Protein AF-J7RP09-F1 (afdb_monomer_lite)

Secondary structure (DSSP, 8-state):
--HHHHHHHHHHHHHHHHHHHHHHHHHHHHHHHHHHHHHHHHHTSTTS---------------------------------------PPPPHHHHHHHHHH-TTS-HHHHHHHHHHHS-HHHHHHHHHHT-----TT-

pLDDT: mean 73.49, std 18.57, range [38.38, 96.12]

InterPro domains:
  IPR003892 Ubiquitin system component CUE [PF02845] (91-130)
  IPR003892 Ubiquitin system component CUE [PS51140] (90-132)
  IPR003892 Ubiquitin system component CUE [SM00546] (90-131)

Sequence (138 aa):
MDNSTIVLIGILILGYLLTLKQNSKKREEKLKLINRVRNLKAEENEMLATPKTDTKETPQNLNPEGVTDGEEKPDLDEIEDKKPFTKREVTQDMIEVVQTLAPNLDVEQIRASLQKTGSIEKTVTYYLAGEEFPSADE

Radius of gyration: 26.66 Å; chains: 1; bounding box: 52×69×55 Å

Organism: Huiozyma naganishii (strain ATCC MYA-139 / BCRC 22969 / CBS 8797 / KCTC 17520 / NBRC 10181 / NCYC 3082 / Yp74L-3) (NCBI:txid1071383)

Structure (mmCIF, N/CA/C/O backbone):
data_AF-J7RP09-F1
#
_entry.id   AF-J7RP09-F1
#
loop_
_atom_site.group_PDB
_atom_site.id
_atom_site.type_symbol
_atom_site.label_atom_id
_atom_site.label_alt_id
_atom_site.label_comp_id
_atom_site.label_asym_id
_atom_site.label_entity_id
_atom_site.label_seq_id
_atom_site.pdbx_PDB_ins_code
_atom_site.Cartn_x
_atom_site.Cartn_y
_atom_site.Cartn_z
_atom_site.occupancy
_atom_site.B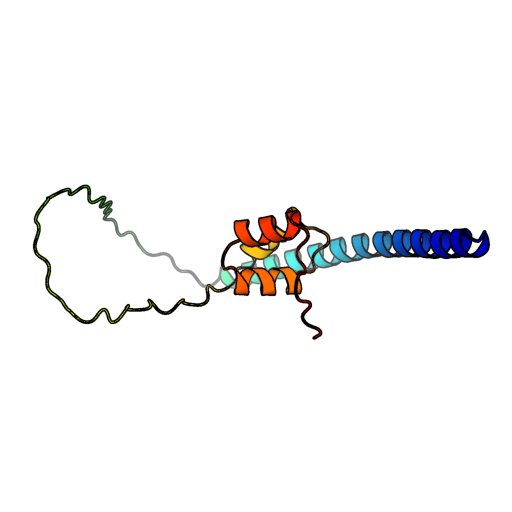_iso_or_equiv
_atom_site.auth_seq_id
_atom_site.auth_comp_id
_atom_site.auth_asym_id
_atom_site.auth_atom_id
_atom_site.pdbx_PDB_model_num
ATOM 1 N N . MET A 1 1 ? 20.972 -15.064 -24.806 1.00 63.59 1 MET A N 1
ATOM 2 C CA . MET A 1 1 ? 20.045 -15.680 -23.834 1.00 63.59 1 MET A CA 1
ATOM 3 C C . MET A 1 1 ? 19.746 -17.077 -24.326 1.00 63.59 1 MET A C 1
ATOM 5 O O . MET A 1 1 ? 19.367 -17.211 -25.483 1.00 63.59 1 MET A O 1
ATOM 9 N N . ASP A 1 2 ? 19.961 -18.084 -23.486 1.00 90.81 2 ASP A N 1
ATOM 10 C CA . ASP A 1 2 ? 19.787 -19.484 -23.873 1.00 90.81 2 ASP A CA 1
ATOM 11 C C . ASP A 1 2 ? 18.308 -19.879 -23.848 1.00 90.81 2 ASP A C 1
ATOM 13 O O . ASP A 1 2 ? 17.539 -19.416 -23.002 1.00 90.81 2 ASP A O 1
ATOM 17 N N . ASN A 1 3 ? 17.899 -20.769 -24.754 1.00 91.00 3 ASN A N 1
ATOM 18 C CA . ASN A 1 3 ? 16.514 -21.249 -24.840 1.00 91.00 3 ASN A CA 1
ATOM 19 C C . ASN A 1 3 ? 16.038 -21.879 -23.518 1.00 91.00 3 ASN A C 1
ATOM 21 O O . ASN A 1 3 ? 14.875 -21.740 -23.145 1.00 91.00 3 ASN A O 1
ATOM 25 N N . SER A 1 4 ? 16.952 -22.503 -22.770 1.00 85.06 4 SER A N 1
ATOM 26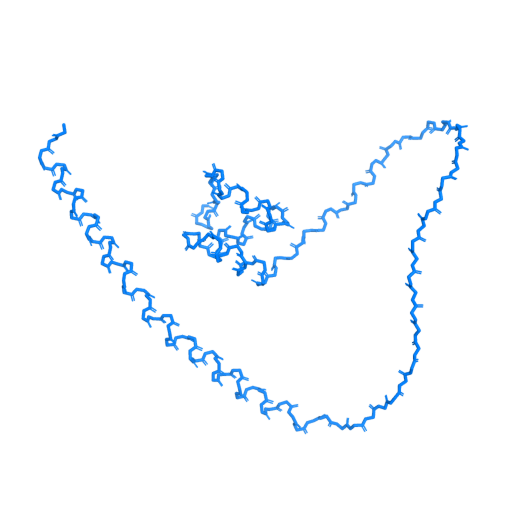 C CA . SER A 1 4 ? 16.682 -23.056 -21.438 1.00 85.06 4 SER A CA 1
ATOM 27 C C . SER A 1 4 ? 16.288 -21.980 -20.424 1.00 85.06 4 SER A C 1
ATOM 29 O O . SER A 1 4 ? 15.392 -22.198 -19.612 1.00 85.06 4 SER A O 1
ATOM 31 N N . THR A 1 5 ? 16.900 -20.797 -20.501 1.00 91.12 5 THR A N 1
ATOM 32 C CA . THR A 1 5 ? 16.597 -19.659 -19.622 1.00 91.12 5 THR A CA 1
ATOM 33 C C . THR A 1 5 ? 15.198 -19.115 -19.900 1.00 91.12 5 THR A C 1
ATOM 35 O O . THR A 1 5 ? 14.457 -18.812 -18.969 1.00 91.12 5 THR A O 1
ATOM 38 N N . ILE A 1 6 ? 14.796 -19.066 -21.172 1.00 89.44 6 ILE A N 1
ATOM 39 C CA . ILE A 1 6 ? 13.456 -18.617 -21.580 1.00 89.44 6 ILE A CA 1
ATOM 40 C C . ILE A 1 6 ? 12.373 -19.574 -21.056 1.00 89.44 6 ILE A C 1
ATOM 42 O O . ILE A 1 6 ? 11.358 -19.123 -20.524 1.00 89.44 6 ILE A O 1
ATOM 46 N N . VAL A 1 7 ? 12.596 -20.891 -21.140 1.00 91.31 7 VAL A N 1
ATOM 47 C CA . VAL A 1 7 ? 11.643 -21.901 -20.640 1.00 91.31 7 VAL A CA 1
ATOM 48 C C . VAL A 1 7 ? 11.501 -21.841 -19.116 1.00 91.31 7 VAL A C 1
ATOM 50 O O . VAL A 1 7 ? 10.384 -21.893 -18.600 1.00 91.31 7 VAL A O 1
ATOM 53 N N . LEU A 1 8 ? 12.609 -21.679 -18.389 1.00 92.25 8 LEU A N 1
ATOM 54 C CA . LEU A 1 8 ? 12.607 -21.611 -16.924 1.00 92.25 8 LEU A CA 1
ATOM 55 C C . LEU A 1 8 ? 11.862 -20.361 -16.423 1.00 92.25 8 LEU A C 1
ATOM 57 O O . LEU A 1 8 ? 11.011 -20.455 -15.537 1.00 92.25 8 LEU A O 1
ATOM 61 N N . ILE A 1 9 ? 12.106 -19.210 -17.058 1.00 91.31 9 ILE A N 1
ATOM 62 C CA . ILE A 1 9 ? 11.391 -17.959 -16.769 1.00 91.31 9 ILE A CA 1
ATOM 63 C C . ILE A 1 9 ? 9.891 -18.112 -17.061 1.00 91.31 9 ILE A C 1
ATOM 65 O O . ILE A 1 9 ? 9.065 -17.691 -16.253 1.00 91.31 9 ILE A O 1
ATOM 69 N N . GLY A 1 10 ? 9.521 -18.773 -18.163 1.00 93.38 10 GLY A N 1
ATOM 70 C CA . GLY A 1 10 ? 8.120 -19.043 -18.496 1.00 93.38 10 GLY A CA 1
ATOM 71 C C . GLY A 1 10 ? 7.391 -19.869 -17.431 1.00 93.38 10 GLY A C 1
ATOM 72 O O . GLY A 1 10 ? 6.270 -19.530 -17.053 1.00 93.38 10 GLY A O 1
ATOM 73 N N . ILE A 1 11 ? 8.035 -20.911 -16.896 1.00 92.94 11 ILE A N 1
ATOM 74 C CA . ILE A 1 11 ? 7.467 -21.759 -15.833 1.00 92.94 11 ILE A CA 1
ATOM 75 C C . ILE A 1 11 ? 7.333 -20.982 -14.518 1.00 92.94 11 ILE A C 1
ATOM 77 O O . ILE A 1 11 ? 6.311 -21.106 -13.843 1.00 92.94 11 ILE A O 1
ATOM 81 N N . LEU A 1 12 ? 8.322 -20.152 -14.172 1.00 93.44 12 LEU A N 1
ATOM 82 C CA . LEU A 1 12 ? 8.272 -19.304 -12.977 1.00 93.44 12 LEU A CA 1
ATOM 83 C C . LEU A 1 12 ? 7.144 -18.274 -13.050 1.00 93.44 12 LEU A C 1
ATOM 85 O O . LEU A 1 12 ? 6.377 -18.146 -12.097 1.00 93.44 12 LEU A O 1
ATOM 89 N N . ILE A 1 13 ? 6.997 -17.586 -14.186 1.00 91.75 13 ILE A N 1
ATOM 90 C CA . ILE A 1 13 ? 5.925 -16.604 -14.396 1.00 91.75 13 ILE A CA 1
ATOM 91 C C . ILE A 1 13 ? 4.558 -17.293 -14.358 1.00 91.75 13 ILE A C 1
ATOM 93 O O . ILE A 1 13 ? 3.639 -16.814 -13.693 1.00 91.75 13 ILE A O 1
ATOM 97 N N . LEU A 1 14 ? 4.418 -18.440 -15.027 1.00 90.19 14 LEU A N 1
ATOM 98 C CA . LEU A 1 14 ? 3.162 -19.184 -15.049 1.00 90.19 14 LEU A CA 1
ATOM 99 C C . LEU A 1 14 ? 2.792 -19.716 -13.657 1.00 90.19 14 LEU A C 1
ATOM 101 O O . LEU A 1 14 ? 1.637 -19.611 -13.243 1.00 90.19 14 LEU A O 1
ATOM 105 N N . GLY A 1 15 ? 3.773 -20.228 -12.911 1.00 88.38 15 GLY A N 1
ATOM 106 C CA . GLY A 1 15 ? 3.601 -20.638 -11.519 1.00 88.38 15 GLY A CA 1
ATOM 107 C C . GLY A 1 15 ? 3.184 -19.468 -10.629 1.00 88.38 15 GLY A C 1
ATOM 108 O O . GLY A 1 15 ? 2.210 -19.577 -9.889 1.00 88.38 15 GLY A O 1
ATOM 109 N N . TYR A 1 16 ? 3.847 -18.320 -10.760 1.00 89.25 16 TYR A N 1
ATOM 110 C CA . TYR A 1 16 ? 3.540 -17.107 -10.002 1.00 89.25 16 TYR A CA 1
ATOM 111 C C . TYR A 1 16 ? 2.109 -16.595 -10.257 1.00 89.25 16 TYR A C 1
ATOM 113 O O . TYR A 1 16 ? 1.378 -16.292 -9.310 1.00 89.25 16 TYR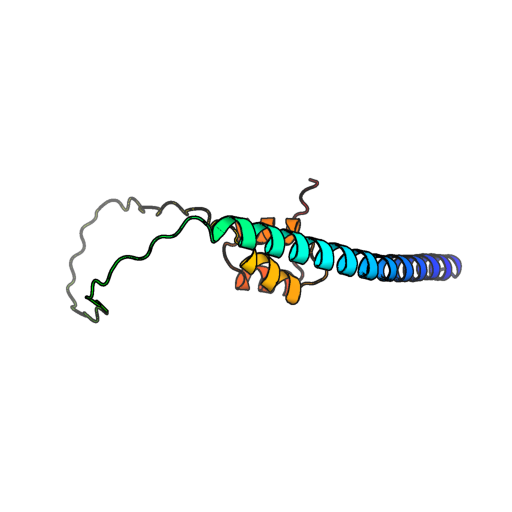 A O 1
ATOM 121 N N . LEU A 1 17 ? 1.656 -16.599 -11.517 1.00 83.75 17 LEU A N 1
ATOM 122 C CA . LEU A 1 17 ? 0.285 -16.222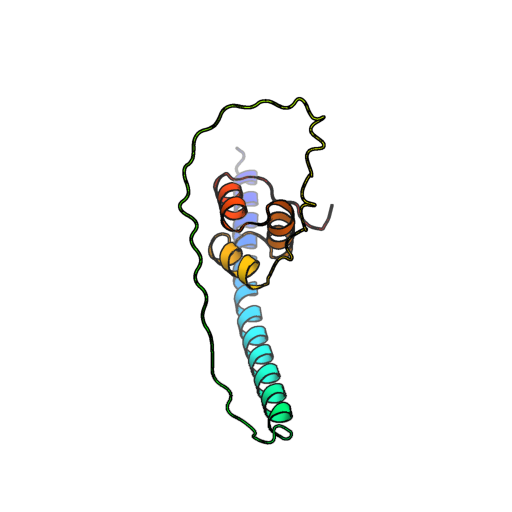 -11.889 1.00 83.75 17 LEU A CA 1
ATOM 123 C C . LEU A 1 17 ? -0.774 -17.168 -11.302 1.00 83.75 17 LEU A C 1
ATOM 125 O O . LEU A 1 17 ? -1.856 -16.724 -10.905 1.00 83.75 17 LEU A O 1
ATOM 129 N N . LEU A 1 18 ? -0.477 -18.466 -11.213 1.00 82.94 18 LEU A N 1
ATOM 130 C CA . LEU A 1 18 ? -1.382 -19.433 -10.589 1.00 82.94 18 LEU A CA 1
ATOM 131 C C . LEU A 1 18 ? -1.475 -19.233 -9.069 1.00 82.94 18 LEU A C 1
ATOM 133 O O . LEU A 1 18 ? -2.574 -19.334 -8.510 1.00 82.94 18 LEU A O 1
ATOM 137 N N . THR A 1 19 ? -0.370 -18.878 -8.411 1.00 75.75 19 THR A N 1
ATOM 138 C CA . THR A 1 19 ? -0.334 -18.587 -6.968 1.00 75.75 19 THR A CA 1
ATOM 139 C C . THR A 1 19 ? -1.124 -17.319 -6.618 1.00 75.75 19 THR A C 1
ATOM 141 O O . THR A 1 19 ? -1.866 -17.307 -5.632 1.00 75.75 19 THR A O 1
ATOM 144 N N . LEU A 1 20 ? -1.070 -16.283 -7.465 1.00 70.19 20 LEU A N 1
ATOM 145 C CA . LEU A 1 20 ? -1.854 -15.048 -7.303 1.00 70.19 20 LEU A CA 1
ATOM 146 C C . LEU A 1 20 ? -3.375 -15.300 -7.316 1.00 70.19 20 LEU A C 1
ATOM 148 O O . LEU A 1 20 ? -4.124 -14.671 -6.565 1.00 70.19 20 LEU A O 1
ATOM 152 N N . LYS A 1 21 ? -3.852 -16.254 -8.127 1.00 65.00 21 LYS A N 1
ATOM 153 C CA . LYS A 1 21 ? -5.290 -16.520 -8.310 1.00 65.00 21 LYS A CA 1
ATOM 154 C C . LYS A 1 21 ? -5.941 -17.267 -7.139 1.00 65.00 21 LYS A C 1
ATOM 156 O O . LYS A 1 21 ? -7.143 -17.118 -6.924 1.00 65.00 21 LYS A O 1
ATOM 161 N N . GLN A 1 22 ? -5.198 -18.075 -6.380 1.00 63.03 22 GLN A N 1
ATOM 162 C CA . GLN A 1 22 ? -5.783 -18.836 -5.264 1.00 63.03 22 GLN A CA 1
ATOM 163 C C . GLN A 1 22 ? -6.063 -17.979 -4.021 1.00 63.03 22 GLN A C 1
ATOM 165 O O . GLN A 1 22 ? -6.961 -18.306 -3.241 1.00 63.03 22 GLN A O 1
ATOM 170 N N . ASN A 1 23 ? -5.341 -16.871 -3.836 1.00 61.41 23 ASN A N 1
ATOM 171 C CA . ASN A 1 23 ? -5.435 -16.072 -2.614 1.00 61.41 23 ASN A CA 1
ATOM 172 C C . ASN A 1 23 ? -6.685 -15.164 -2.558 1.00 61.41 23 ASN A C 1
ATOM 174 O O . ASN A 1 23 ? -7.050 -14.684 -1.487 1.00 61.41 23 ASN A O 1
ATOM 178 N N . SER A 1 24 ? -7.391 -14.956 -3.677 1.00 57.69 24 SER A N 1
ATOM 179 C CA . SER A 1 24 ? -8.609 -14.127 -3.720 1.00 57.69 24 SER A CA 1
ATOM 180 C C . SER A 1 24 ? -9.816 -14.803 -3.059 1.00 57.69 24 SER A C 1
ATOM 182 O O . SER A 1 24 ? -10.542 -14.164 -2.302 1.00 57.69 24 SER A O 1
ATOM 184 N N . LYS A 1 25 ? -9.990 -16.118 -3.245 1.00 56.56 25 LYS A N 1
ATOM 185 C CA . LYS A 1 25 ? -11.146 -16.856 -2.699 1.00 56.56 25 LYS A CA 1
ATOM 186 C C . LYS A 1 25 ? -11.137 -16.950 -1.170 1.00 56.56 25 LYS A C 1
ATOM 188 O O . LYS A 1 25 ? -12.186 -16.851 -0.543 1.00 56.56 25 LYS A O 1
ATOM 193 N N . LYS A 1 26 ? -9.954 -17.069 -0.552 1.00 60.81 26 LYS A N 1
ATOM 194 C CA . LYS A 1 26 ? -9.809 -17.098 0.919 1.00 60.81 26 LYS A CA 1
ATOM 195 C C . LYS A 1 26 ? -10.171 -15.765 1.588 1.00 60.81 26 LYS A C 1
ATOM 197 O O . LYS A 1 26 ? -10.505 -15.757 2.772 1.00 60.81 26 LYS A O 1
ATOM 202 N N . ARG A 1 27 ? -10.111 -14.643 0.857 1.00 63.53 27 ARG A N 1
ATOM 203 C CA . ARG A 1 27 ? -10.444 -13.309 1.386 1.00 63.53 27 ARG A CA 1
ATOM 204 C C . ARG A 1 27 ? -11.955 -13.114 1.544 1.00 63.53 27 ARG A C 1
ATOM 206 O O . ARG A 1 27 ? -12.379 -12.524 2.534 1.00 63.53 27 ARG A O 1
ATOM 213 N N . GLU A 1 28 ? -12.767 -13.677 0.649 1.00 68.19 28 GLU A N 1
ATOM 214 C CA . GLU A 1 28 ? -14.232 -13.532 0.695 1.00 68.19 28 GLU A CA 1
ATOM 215 C C . GLU A 1 28 ? -14.878 -14.253 1.888 1.00 68.19 28 GLU A C 1
ATOM 217 O O . GLU A 1 28 ? -15.796 -13.724 2.518 1.00 68.19 28 GLU A O 1
ATOM 222 N N . GLU A 1 29 ? -14.393 -15.445 2.244 1.00 71.94 29 GLU A N 1
ATOM 223 C CA . GLU A 1 29 ? -14.922 -16.202 3.388 1.00 71.94 29 GLU A CA 1
ATOM 224 C C . GLU A 1 29 ? -14.550 -15.558 4.729 1.00 71.94 29 GLU A C 1
ATOM 226 O O . GLU A 1 29 ? -15.392 -15.462 5.627 1.00 71.94 29 GLU A O 1
ATOM 231 N N . LYS A 1 30 ? -13.320 -15.036 4.847 1.00 69.88 30 LYS A N 1
ATOM 232 C CA . LYS A 1 30 ? -12.883 -14.296 6.040 1.00 69.88 30 LYS A CA 1
ATOM 233 C C . LYS A 1 30 ? -13.702 -13.019 6.253 1.00 69.88 30 LYS A C 1
ATOM 235 O O . LYS A 1 30 ? -14.080 -12.730 7.387 1.00 69.88 30 LYS A O 1
ATOM 240 N N . LEU A 1 31 ? -14.047 -12.299 5.182 1.00 72.19 31 LEU A N 1
ATOM 241 C CA . LEU A 1 31 ? -14.878 -11.089 5.263 1.00 72.19 31 LEU A CA 1
ATOM 242 C C . LEU A 1 31 ? -16.298 -11.382 5.776 1.00 72.19 31 LEU A C 1
ATOM 244 O O . LEU A 1 31 ? -16.830 -10.643 6.607 1.00 72.19 31 LEU A O 1
ATOM 248 N N . LYS A 1 32 ? -16.904 -12.489 5.324 1.00 77.00 32 LYS A N 1
ATOM 249 C CA . LYS A 1 32 ? -18.246 -12.910 5.767 1.00 77.00 32 LYS A CA 1
ATOM 250 C C . LYS A 1 32 ? -18.281 -13.261 7.257 1.00 77.00 32 LYS A C 1
ATOM 252 O O . LYS A 1 32 ? -19.271 -12.970 7.928 1.00 77.00 32 LYS A O 1
ATOM 257 N N . LEU A 1 33 ? -17.206 -13.846 7.786 1.00 75.88 33 LEU A N 1
ATOM 258 C CA . LEU A 1 33 ? -17.107 -14.200 9.202 1.00 75.88 33 LEU A CA 1
ATOM 259 C C . LEU A 1 33 ? -16.992 -12.960 10.103 1.00 75.88 33 LEU A C 1
ATOM 261 O O . LEU A 1 33 ? -17.685 -12.874 11.115 1.00 75.88 33 LEU A O 1
ATOM 265 N N . ILE A 1 34 ? -16.175 -11.979 9.708 1.00 80.38 34 ILE A N 1
ATOM 266 C CA . ILE A 1 34 ? -15.953 -10.742 10.478 1.00 80.38 34 ILE A CA 1
ATOM 267 C C . ILE A 1 34 ? -17.258 -9.950 10.640 1.00 80.38 34 ILE A C 1
ATOM 269 O O . ILE A 1 34 ? -17.584 -9.511 11.743 1.00 80.38 34 ILE A O 1
ATOM 273 N N . ASN A 1 35 ? -18.047 -9.823 9.570 1.00 79.44 35 ASN A N 1
ATOM 274 C CA . ASN A 1 35 ? -19.332 -9.122 9.632 1.00 79.44 35 ASN A CA 1
ATOM 275 C C . ASN A 1 35 ? -20.359 -9.856 10.513 1.00 79.44 35 ASN A C 1
ATOM 277 O O . ASN A 1 35 ? -21.109 -9.209 11.241 1.00 79.44 35 ASN A O 1
ATOM 281 N N . ARG A 1 36 ? -20.359 -11.198 10.519 1.00 76.19 36 ARG A N 1
ATOM 282 C CA . ARG A 1 36 ? -21.229 -11.992 11.404 1.00 76.19 36 ARG A CA 1
ATOM 283 C C . ARG A 1 36 ? -20.883 -11.786 12.883 1.00 76.19 36 ARG A C 1
ATOM 285 O O . ARG A 1 36 ? -21.788 -11.597 13.687 1.00 76.19 36 ARG A O 1
ATOM 292 N N . VAL A 1 37 ? -19.596 -11.786 13.238 1.00 78.94 37 VAL A N 1
ATOM 293 C CA . VAL A 1 37 ? -19.146 -11.565 14.627 1.00 78.94 37 VAL A CA 1
ATOM 294 C C . VAL A 1 37 ? -19.474 -10.146 15.103 1.00 78.94 37 VAL A C 1
ATOM 296 O O . VAL A 1 37 ? -19.911 -9.971 16.238 1.00 78.94 37 VAL A O 1
ATOM 299 N N . ARG A 1 38 ? -19.322 -9.134 14.237 1.00 77.19 38 ARG A N 1
ATOM 300 C CA . ARG A 1 38 ? -19.680 -7.743 14.560 1.00 77.19 38 ARG A CA 1
ATOM 301 C C . ARG A 1 38 ? -21.176 -7.587 14.856 1.00 77.19 38 ARG A C 1
ATOM 303 O O . ARG A 1 38 ? -21.521 -6.926 15.828 1.00 77.19 38 ARG A O 1
ATOM 310 N N . ASN A 1 39 ? -22.039 -8.227 14.067 1.00 72.56 39 ASN A N 1
ATOM 311 C CA . ASN A 1 39 ? -23.489 -8.156 14.266 1.00 72.56 39 ASN A CA 1
ATOM 312 C C . ASN A 1 39 ? -23.935 -8.854 15.562 1.00 72.56 39 ASN A C 1
ATOM 314 O O . ASN A 1 39 ? -24.767 -8.310 16.275 1.00 72.56 39 ASN A O 1
ATOM 318 N N . LEU A 1 40 ? -23.328 -9.994 15.919 1.00 73.31 40 LEU A N 1
ATOM 319 C CA . LEU A 1 40 ? -23.605 -10.679 17.192 1.00 73.31 40 LEU A CA 1
ATOM 320 C C . LEU A 1 40 ? -23.195 -9.840 18.413 1.00 73.31 40 LEU A C 1
ATOM 322 O O . LEU A 1 40 ? -23.858 -9.875 19.441 1.00 73.31 40 LEU A O 1
ATOM 326 N N . LYS A 1 41 ? -22.112 -9.063 18.298 1.00 71.19 41 LYS A N 1
ATOM 327 C CA . LYS A 1 41 ? -21.605 -8.217 19.389 1.00 71.19 41 LYS A CA 1
ATOM 328 C C . LYS A 1 41 ? -22.399 -6.915 19.570 1.00 71.19 41 LYS A C 1
ATOM 330 O O . LYS A 1 41 ? -22.360 -6.323 20.642 1.00 71.19 41 LYS A O 1
ATOM 335 N N . ALA A 1 42 ? -23.105 -6.460 18.533 1.00 63.12 42 ALA A N 1
ATOM 336 C CA . ALA A 1 42 ? -23.984 -5.294 18.613 1.00 63.12 42 ALA A CA 1
ATOM 337 C C . ALA A 1 42 ? -25.283 -5.602 19.381 1.00 63.12 42 ALA A C 1
ATOM 339 O O . ALA A 1 42 ? -25.781 -4.740 20.096 1.00 63.12 42 ALA A O 1
ATOM 340 N N . GLU A 1 43 ? -25.775 -6.841 19.301 1.00 58.84 43 GLU A N 1
ATOM 341 C CA . GLU A 1 43 ? -27.003 -7.277 19.983 1.00 58.84 43 GLU A CA 1
ATOM 342 C C . GLU A 1 43 ? -26.824 -7.395 21.514 1.00 58.84 43 GLU A C 1
ATOM 344 O O . GLU A 1 43 ? -27.774 -7.217 22.270 1.00 58.84 43 GLU A O 1
ATOM 349 N N . GLU A 1 44 ? -25.592 -7.599 21.998 1.00 57.50 44 GLU A N 1
ATOM 350 C CA . GLU A 1 44 ? -25.271 -7.652 23.435 1.00 57.50 44 GLU A CA 1
ATOM 351 C C . GLU A 1 44 ? -25.255 -6.257 24.103 1.00 57.50 44 GLU A C 1
ATOM 353 O O . GLU A 1 44 ? -25.483 -6.138 25.306 1.00 57.50 44 GLU A O 1
ATOM 358 N N . ASN A 1 45 ? -25.042 -5.180 23.334 1.00 57.56 45 ASN A N 1
ATOM 359 C CA . ASN A 1 45 ? -24.863 -3.821 23.867 1.00 57.56 45 ASN A CA 1
ATOM 360 C C . ASN A 1 45 ? -26.149 -2.970 23.928 1.00 57.56 45 ASN A C 1
ATOM 362 O O . ASN A 1 45 ? -26.110 -1.864 24.465 1.00 57.56 45 ASN A O 1
ATOM 366 N N . GLU A 1 46 ? -27.291 -3.455 23.427 1.00 55.81 46 GLU A N 1
ATOM 367 C CA . GLU A 1 46 ? -28.566 -2.712 23.475 1.00 55.81 46 GLU A CA 1
ATOM 368 C C . GLU A 1 46 ? -29.408 -2.964 24.741 1.00 55.81 46 GLU A C 1
ATOM 370 O O . GLU A 1 46 ? -30.414 -2.289 24.951 1.00 55.81 46 GLU A O 1
ATOM 375 N N . MET A 1 47 ? -29.002 -3.859 25.650 1.00 46.09 47 MET A N 1
ATOM 376 C CA . MET A 1 47 ? -29.780 -4.140 26.872 1.00 46.09 47 MET A CA 1
ATOM 377 C C . MET A 1 47 ? -29.458 -3.232 28.080 1.00 46.09 47 MET A C 1
ATOM 379 O O . MET A 1 47 ? -30.024 -3.446 29.152 1.00 46.09 47 MET A O 1
ATOM 383 N N . LEU A 1 48 ? -28.587 -2.213 27.954 1.00 57.66 48 LEU A N 1
ATOM 384 C CA . LEU A 1 48 ? -28.120 -1.427 29.118 1.00 57.66 48 LEU A CA 1
ATOM 385 C C . LEU A 1 48 ? -28.025 0.104 28.965 1.00 57.66 48 LEU A C 1
ATOM 387 O O . LEU A 1 48 ? -27.398 0.754 29.801 1.00 57.66 48 LEU A O 1
ATOM 391 N N . ALA A 1 49 ? -28.684 0.718 27.979 1.00 49.34 49 ALA A N 1
ATOM 392 C CA . ALA A 1 49 ? -28.750 2.181 27.886 1.00 49.34 49 ALA A CA 1
ATOM 393 C C . ALA A 1 49 ? -30.153 2.708 28.227 1.00 49.34 49 ALA A C 1
ATOM 395 O O . ALA A 1 49 ? -31.090 2.642 27.435 1.00 49.34 49 ALA A O 1
ATOM 396 N N . THR A 1 50 ? -30.282 3.253 29.438 1.00 55.06 50 THR A N 1
ATOM 397 C CA . THR A 1 50 ? -31.427 4.078 29.848 1.00 55.06 50 THR A CA 1
ATOM 398 C C . THR A 1 50 ? -31.293 5.508 29.283 1.00 55.06 50 THR A C 1
ATOM 400 O O . THR A 1 50 ? -30.169 5.981 29.116 1.00 55.06 50 THR A O 1
ATOM 403 N N . PRO A 1 51 ? -32.401 6.224 28.991 1.00 55.22 51 PRO A N 1
ATOM 404 C CA . PRO A 1 51 ? -32.368 7.505 28.278 1.00 55.22 51 PRO A CA 1
ATOM 405 C C . PRO A 1 51 ? -32.477 8.720 29.216 1.00 55.22 51 PRO A C 1
ATOM 407 O O . PRO A 1 51 ? -33.503 8.858 29.878 1.00 55.22 51 PRO A O 1
ATOM 410 N N . LYS A 1 52 ? -31.477 9.619 29.231 1.00 43.84 52 LYS A N 1
ATOM 411 C CA . LYS A 1 52 ? -31.484 11.026 29.735 1.00 43.84 52 LYS A CA 1
ATOM 412 C C . LYS A 1 52 ? -30.245 11.732 29.131 1.00 43.84 52 LYS A C 1
ATOM 414 O O . LYS A 1 52 ? -29.226 11.068 29.015 1.00 43.84 52 LYS A O 1
ATOM 419 N N . THR A 1 53 ? -30.162 13.002 28.727 1.00 39.00 53 THR A N 1
ATOM 420 C CA . THR A 1 53 ? -30.993 14.221 28.791 1.00 39.00 53 THR A CA 1
ATOM 421 C C . THR A 1 53 ? -30.285 15.295 27.937 1.00 39.00 53 THR A C 1
ATOM 423 O O . THR A 1 53 ? -29.059 15.278 27.851 1.00 39.00 53 THR A O 1
ATOM 426 N N . ASP A 1 54 ? -31.051 16.230 27.363 1.00 42.38 54 ASP A N 1
ATOM 427 C CA . ASP A 1 54 ? -30.623 17.524 26.798 1.00 42.38 54 ASP A CA 1
ATOM 428 C C . ASP A 1 54 ? -29.526 18.240 27.605 1.00 42.38 54 ASP A C 1
ATOM 430 O O . ASP A 1 54 ? -29.650 18.340 28.824 1.00 42.38 54 ASP A O 1
ATOM 434 N N . THR A 1 55 ? -28.536 18.848 26.934 1.00 43.91 55 THR A N 1
ATOM 435 C CA . THR A 1 55 ? -27.982 20.179 27.269 1.00 43.91 55 THR A CA 1
ATOM 436 C C . THR A 1 55 ? -27.197 20.742 26.074 1.00 43.91 55 THR A C 1
ATOM 438 O O . THR A 1 55 ? -26.487 20.043 25.360 1.00 43.91 55 THR A O 1
ATOM 441 N N . LYS A 1 56 ? -27.419 22.036 25.872 1.00 45.88 56 LYS A N 1
ATOM 442 C CA . LYS A 1 56 ? -27.139 22.938 24.753 1.00 45.88 56 LYS A CA 1
ATOM 443 C C . LYS A 1 56 ? -25.806 23.693 24.986 1.00 45.88 56 LYS A C 1
ATOM 445 O O . LYS A 1 56 ? -25.388 23.801 26.133 1.00 45.88 56 LYS A O 1
ATOM 450 N N . GLU A 1 57 ? -25.279 24.333 23.926 1.00 40.66 57 GLU A N 1
ATOM 451 C CA . GLU A 1 57 ? -24.275 25.442 23.922 1.00 40.66 57 GLU A CA 1
ATOM 452 C C . GLU A 1 57 ? -22.785 24.998 24.021 1.00 40.66 57 GLU A C 1
ATOM 454 O O . GLU A 1 57 ? -22.474 24.082 24.763 1.00 40.66 57 GLU A O 1
ATOM 459 N N . THR A 1 58 ? -21.768 25.521 23.309 1.00 41.12 58 THR A N 1
ATOM 460 C CA . THR A 1 58 ? -21.536 26.788 22.578 1.00 41.12 58 THR A CA 1
ATOM 461 C C . THR A 1 58 ? -20.326 26.644 21.609 1.00 41.12 58 THR A C 1
ATOM 463 O O . THR A 1 58 ? -19.426 25.853 21.893 1.00 41.12 58 THR A O 1
ATOM 466 N N . PRO A 1 59 ? -20.266 27.395 20.485 1.00 51.78 59 PRO A N 1
ATOM 467 C CA . PRO A 1 59 ? -19.212 27.329 19.457 1.00 51.78 59 PRO A CA 1
ATOM 468 C C . PRO A 1 59 ? -18.100 28.372 19.655 1.00 51.78 59 PRO A C 1
ATOM 470 O O . PRO A 1 59 ? -18.425 29.504 20.000 1.00 51.78 59 PRO A O 1
ATOM 473 N N . GLN A 1 60 ? -16.831 28.068 19.329 1.00 40.84 60 GLN A N 1
ATOM 474 C CA . GLN A 1 60 ? -15.796 29.101 19.107 1.00 40.84 60 GLN A CA 1
ATOM 475 C C . GLN A 1 60 ? -14.801 28.733 17.992 1.00 40.84 60 GLN A C 1
ATOM 477 O O . GLN A 1 60 ? -13.904 27.910 18.147 1.00 40.84 60 GLN A O 1
ATOM 482 N N . ASN A 1 61 ? -15.013 29.401 16.858 1.00 41.44 61 ASN A N 1
ATOM 483 C CA . ASN A 1 61 ? -14.063 29.711 15.797 1.00 41.44 61 ASN A CA 1
ATOM 484 C C . ASN A 1 61 ? -13.166 30.862 16.282 1.00 41.44 61 ASN A C 1
ATOM 486 O O . ASN A 1 61 ? -13.702 31.889 16.694 1.00 41.44 61 ASN A O 1
ATOM 490 N N . LEU A 1 62 ? -11.844 30.710 16.200 1.00 50.62 62 LEU A N 1
ATOM 491 C CA . LEU A 1 62 ? -10.900 31.822 16.311 1.00 50.62 62 LEU A CA 1
ATOM 492 C C . LEU A 1 62 ? -9.781 31.647 15.275 1.00 50.62 62 LEU A C 1
ATOM 494 O O . LEU A 1 62 ? -8.783 30.972 15.517 1.00 50.62 62 LEU A O 1
ATOM 498 N N . ASN A 1 63 ? -9.963 32.291 14.121 1.00 53.09 63 ASN A N 1
ATOM 499 C CA . ASN A 1 63 ? -8.856 32.885 13.374 1.00 53.09 63 ASN A CA 1
ATOM 500 C C . ASN A 1 63 ? -8.150 33.922 14.259 1.00 53.09 63 ASN A C 1
ATOM 502 O O . ASN A 1 63 ? -8.826 34.694 14.942 1.00 53.09 63 ASN A O 1
ATOM 506 N N . PRO A 1 64 ? -6.826 34.046 14.137 1.00 54.53 64 PRO A N 1
ATOM 507 C CA . PRO A 1 64 ? -6.184 35.334 14.333 1.00 54.53 64 PRO A CA 1
ATOM 508 C C . PRO A 1 64 ? -5.478 35.781 13.047 1.00 54.53 64 PRO A C 1
ATOM 510 O O . PRO A 1 64 ? -4.386 35.322 12.723 1.00 54.53 64 PRO A O 1
ATOM 513 N N . GLU A 1 65 ? -6.110 36.713 12.329 1.00 43.50 65 GLU A N 1
ATOM 514 C CA . GLU A 1 65 ? -5.374 37.725 11.570 1.00 43.50 65 GLU A CA 1
ATOM 515 C C . GLU A 1 65 ? -4.872 38.774 12.569 1.00 43.50 65 GLU A C 1
ATOM 517 O O . GLU A 1 65 ? -5.649 39.315 13.356 1.00 43.50 65 GLU A O 1
ATOM 522 N N . GLY A 1 66 ? -3.573 39.055 12.541 1.00 38.38 66 GLY A N 1
ATOM 523 C CA . GLY A 1 66 ? -2.945 40.075 13.372 1.00 38.38 66 GLY A CA 1
ATOM 524 C C . GLY A 1 66 ? -1.512 40.322 12.923 1.00 38.38 66 GLY A C 1
ATOM 525 O O . GLY A 1 66 ? -0.586 39.693 13.419 1.00 38.38 66 GLY A O 1
ATOM 526 N N . VAL A 1 67 ? -1.355 41.222 11.953 1.00 47.12 67 VAL A N 1
ATOM 527 C CA . VAL A 1 67 ? -0.084 41.864 11.597 1.00 47.12 67 VAL A CA 1
ATOM 528 C C . VAL A 1 67 ? 0.144 43.020 12.567 1.00 47.12 67 VAL A C 1
ATOM 530 O O . VAL A 1 67 ? -0.713 43.896 12.658 1.00 47.12 67 VAL A O 1
ATOM 533 N N . THR A 1 68 ? 1.308 43.068 13.214 1.00 40.66 68 THR A N 1
ATOM 534 C CA . THR A 1 68 ? 1.908 44.308 13.733 1.00 40.66 68 THR A CA 1
ATOM 535 C C . THR A 1 68 ? 3.429 44.189 13.686 1.00 40.66 68 THR A C 1
ATOM 537 O O . THR A 1 68 ? 3.997 43.328 14.356 1.00 40.66 68 THR A O 1
ATOM 540 N N . ASP A 1 69 ? 4.052 45.051 12.880 1.00 44.16 69 ASP A N 1
ATOM 541 C CA . ASP A 1 69 ? 5.496 45.278 12.791 1.00 44.16 69 ASP A CA 1
ATOM 542 C C . ASP A 1 69 ? 6.069 45.834 14.103 1.00 44.16 69 ASP A C 1
ATOM 544 O O . ASP A 1 69 ? 5.443 46.662 14.768 1.00 44.16 69 ASP A O 1
ATOM 548 N N . GLY A 1 70 ? 7.295 45.428 14.436 1.00 42.12 70 GLY A N 1
ATOM 549 C CA . GLY A 1 70 ? 8.072 45.989 15.538 1.00 42.12 70 GLY A CA 1
ATOM 550 C C . GLY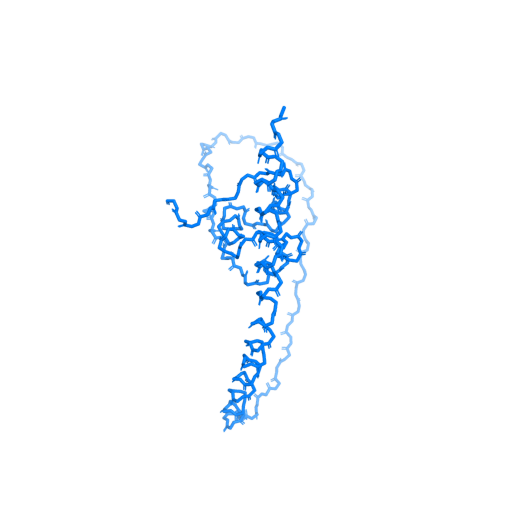 A 1 70 ? 9.392 45.248 15.722 1.00 42.12 70 GLY A C 1
ATOM 551 O O . GLY A 1 70 ? 9.418 44.146 16.260 1.00 42.12 70 GLY A O 1
ATOM 552 N N . GLU A 1 71 ? 10.478 45.849 15.242 1.00 53.12 71 GLU A N 1
ATOM 553 C CA . GLU A 1 71 ? 11.852 45.421 15.492 1.00 53.12 71 GLU A CA 1
ATOM 554 C C . GLU A 1 71 ? 12.176 45.481 16.991 1.00 53.12 71 GLU A C 1
ATOM 556 O O . GLU A 1 71 ? 12.182 46.556 17.580 1.00 53.12 71 GLU A O 1
ATOM 561 N N . GLU A 1 72 ? 12.535 44.346 17.586 1.00 46.56 72 GLU A N 1
ATOM 562 C CA . GLU A 1 72 ? 13.489 44.294 18.694 1.00 46.56 72 GLU A CA 1
ATOM 563 C C . GLU A 1 72 ? 14.090 42.884 18.738 1.00 46.56 72 GLU A C 1
ATOM 565 O O . GLU A 1 72 ? 13.387 41.889 18.899 1.00 46.56 72 GLU A O 1
ATOM 570 N N . LYS A 1 73 ? 15.408 42.793 18.532 1.00 63.97 73 LYS A N 1
ATOM 571 C CA . LYS A 1 73 ? 16.204 41.595 18.813 1.00 63.97 73 LYS A CA 1
ATOM 572 C C . LYS A 1 73 ? 16.445 41.526 20.322 1.00 63.97 73 LYS A C 1
ATOM 574 O O . LYS A 1 73 ? 17.083 42.442 20.843 1.00 63.97 73 LYS A O 1
ATOM 579 N N . PRO A 1 74 ? 16.106 40.414 20.986 1.00 48.53 74 PRO A N 1
ATOM 580 C CA . PRO A 1 74 ? 16.869 39.974 22.134 1.00 48.53 74 PRO A CA 1
ATOM 581 C C . PRO A 1 74 ? 17.581 38.666 21.791 1.00 48.53 74 PRO A C 1
ATOM 583 O O . PRO A 1 74 ? 16.955 37.655 21.474 1.00 48.53 74 PRO A O 1
ATOM 586 N N . ASP A 1 75 ? 18.909 38.721 21.864 1.00 58.28 75 ASP A N 1
ATOM 587 C CA . ASP A 1 75 ? 19.786 37.560 21.938 1.00 58.28 75 ASP A CA 1
ATOM 588 C C . ASP A 1 75 ? 19.357 36.705 23.140 1.00 58.28 75 ASP A C 1
ATOM 590 O O . ASP A 1 75 ? 19.594 37.061 24.296 1.00 58.28 75 ASP A O 1
ATOM 594 N N . LEU A 1 76 ? 18.676 35.596 22.869 1.00 57.81 76 LEU A N 1
ATOM 595 C CA . LEU A 1 76 ? 18.355 34.572 23.849 1.00 57.81 76 LEU A CA 1
ATOM 596 C C . LEU A 1 76 ? 18.647 33.236 23.191 1.00 57.81 76 LEU A C 1
ATOM 598 O O . LEU A 1 76 ? 18.054 32.908 22.166 1.00 57.81 76 LEU A O 1
ATOM 602 N N . ASP A 1 77 ? 19.607 32.524 23.777 1.00 52.28 77 ASP A N 1
ATOM 603 C CA . ASP A 1 77 ? 20.022 31.179 23.413 1.00 52.28 77 ASP A CA 1
ATOM 604 C C . ASP A 1 77 ? 18.806 30.335 23.026 1.00 52.28 77 ASP A C 1
ATOM 606 O O . ASP A 1 77 ? 17.964 29.991 23.860 1.00 52.28 77 ASP A O 1
ATOM 610 N N . GLU A 1 78 ? 18.715 30.063 21.725 1.00 57.47 78 GLU A N 1
ATOM 611 C CA . GLU A 1 78 ? 17.665 29.298 21.072 1.00 57.47 78 GLU A CA 1
ATOM 612 C C . GLU A 1 78 ? 17.776 27.850 21.548 1.00 57.47 78 GLU A C 1
ATOM 614 O O . GLU A 1 78 ? 18.350 26.970 20.903 1.00 57.47 78 GLU A O 1
ATOM 619 N N . ILE A 1 79 ? 17.232 27.592 22.736 1.00 59.25 79 ILE A N 1
ATOM 620 C CA . ILE A 1 79 ? 16.702 26.282 23.061 1.00 59.25 79 ILE A CA 1
ATOM 621 C C . ILE A 1 79 ? 15.560 26.122 22.062 1.00 59.25 79 ILE A C 1
ATOM 623 O O . ILE A 1 79 ? 14.436 26.543 22.325 1.00 59.25 79 ILE A O 1
ATOM 627 N N . GLU A 1 80 ? 15.877 25.605 20.868 1.00 60.41 80 GLU A N 1
ATOM 628 C CA . GLU A 1 80 ? 14.885 25.006 19.989 1.00 60.41 80 GLU A CA 1
ATOM 629 C C . GLU A 1 80 ? 14.119 24.036 20.885 1.00 60.41 80 GLU A C 1
ATOM 631 O O . GLU A 1 80 ? 14.586 22.927 21.168 1.00 60.41 80 GLU A O 1
ATOM 636 N N . ASP A 1 81 ? 12.957 24.472 21.370 1.00 56.66 81 ASP A N 1
ATOM 637 C CA . ASP A 1 81 ? 11.924 23.611 21.906 1.00 56.66 81 ASP A CA 1
ATOM 638 C C . ASP A 1 81 ? 11.551 22.696 20.744 1.00 56.66 81 ASP A C 1
ATOM 640 O O . ASP A 1 81 ? 10.612 22.943 19.980 1.00 56.66 81 ASP A O 1
ATOM 644 N N . LYS A 1 82 ? 12.348 21.639 20.553 1.00 62.22 82 LYS A N 1
ATOM 645 C CA . LYS A 1 82 ? 12.037 20.532 19.669 1.00 62.22 82 LYS A CA 1
ATOM 646 C C . LYS A 1 82 ? 10.803 19.912 20.271 1.00 62.22 82 LYS A C 1
ATOM 648 O O . LYS A 1 82 ? 10.895 19.002 21.095 1.00 62.22 82 LYS A O 1
ATOM 653 N N . LYS A 1 83 ? 9.646 20.448 19.871 1.00 65.81 83 LYS A N 1
ATOM 654 C CA . LYS A 1 83 ? 8.333 19.896 20.155 1.00 65.81 83 LYS A CA 1
ATOM 655 C C . LYS A 1 83 ? 8.490 18.396 19.962 1.00 65.81 83 LYS A C 1
ATOM 657 O O . LYS A 1 83 ? 8.844 17.990 18.849 1.00 65.81 83 LYS A O 1
ATOM 662 N N . PRO A 1 84 ? 8.340 17.584 21.022 1.00 60.78 84 PRO A N 1
ATOM 663 C CA . PRO A 1 84 ? 8.618 16.169 20.911 1.00 60.78 84 PRO A CA 1
ATOM 664 C C . PRO A 1 84 ? 7.725 15.659 19.793 1.00 60.78 84 PRO A C 1
ATOM 666 O O . PRO A 1 84 ? 6.501 15.809 19.865 1.00 60.78 84 PRO A O 1
ATOM 669 N N . PHE A 1 85 ? 8.346 15.157 18.722 1.00 61.12 85 PHE A N 1
ATOM 670 C CA . PHE A 1 85 ? 7.634 14.529 17.623 1.00 61.12 85 PHE A CA 1
ATOM 671 C C . PHE A 1 85 ? 6.904 13.345 18.233 1.00 61.12 85 PHE A C 1
ATOM 673 O O . PHE A 1 85 ? 7.465 12.269 18.436 1.00 61.12 85 PHE A O 1
ATOM 680 N N . THR A 1 86 ? 5.656 13.580 18.617 1.00 67.31 86 THR A N 1
ATOM 681 C CA . THR A 1 86 ? 4.777 12.552 19.131 1.00 67.31 86 THR A CA 1
ATOM 682 C C . THR A 1 86 ? 4.593 11.626 17.947 1.00 67.31 86 THR A C 1
ATOM 684 O O . THR A 1 86 ? 4.030 12.039 16.929 1.00 67.31 86 THR A O 1
ATOM 687 N N . LYS A 1 87 ? 5.181 10.424 18.024 1.00 66.62 87 LYS A N 1
ATOM 688 C CA . LYS A 1 87 ? 4.993 9.390 17.007 1.00 66.62 87 LYS A CA 1
ATOM 689 C C . LYS A 1 87 ? 3.490 9.256 16.822 1.00 66.62 87 LYS A C 1
ATOM 691 O O . LYS A 1 87 ? 2.800 8.824 17.741 1.00 66.62 87 LYS A O 1
ATOM 696 N N . ARG A 1 88 ? 2.986 9.710 15.674 1.00 71.62 88 ARG A N 1
ATOM 697 C CA . ARG A 1 88 ? 1.570 9.573 15.355 1.00 71.62 88 ARG A CA 1
ATOM 698 C C . ARG A 1 88 ? 1.268 8.087 15.322 1.00 71.62 88 ARG A C 1
ATOM 700 O O . ARG A 1 88 ? 1.991 7.324 14.679 1.00 71.62 88 ARG A O 1
ATOM 707 N N . GLU A 1 89 ? 0.230 7.690 16.042 1.00 85.94 89 GLU A N 1
ATOM 708 C CA . GLU A 1 89 ? -0.279 6.335 15.936 1.00 85.94 89 GLU A CA 1
ATOM 709 C C . GLU A 1 89 ? -0.793 6.124 14.514 1.00 85.94 89 GLU A C 1
ATOM 711 O O . GLU A 1 89 ? -1.486 6.971 13.947 1.00 85.94 89 GLU A O 1
ATOM 716 N N . VAL A 1 90 ? -0.400 5.004 13.916 1.00 90.88 90 VAL A N 1
ATOM 717 C CA . VAL A 1 90 ? -0.872 4.629 12.588 1.00 90.88 90 VAL A CA 1
ATOM 718 C C . VAL A 1 90 ? -2.270 4.051 12.748 1.00 90.88 90 VAL A C 1
ATOM 720 O O . VAL A 1 90 ? -2.440 3.015 13.393 1.00 90.88 90 VAL A O 1
ATOM 723 N N . THR A 1 91 ? -3.268 4.710 12.165 1.00 93.31 91 THR A N 1
ATOM 724 C CA . THR A 1 91 ? -4.646 4.214 12.188 1.00 93.31 91 THR A CA 1
ATOM 725 C C . THR A 1 91 ? -4.874 3.181 11.089 1.00 93.31 91 THR A C 1
ATOM 727 O O . THR A 1 91 ? -4.168 3.141 10.078 1.00 93.31 91 THR A O 1
ATOM 730 N N . GLN A 1 92 ? -5.887 2.336 11.282 1.00 93.50 92 GLN A N 1
ATOM 731 C CA . GLN A 1 92 ? -6.280 1.336 10.290 1.00 93.50 92 GLN A CA 1
ATOM 732 C C . GLN A 1 92 ? -6.693 1.991 8.960 1.00 93.50 92 GLN A C 1
ATOM 734 O O . GLN A 1 92 ? -6.293 1.523 7.898 1.00 93.50 92 GLN A O 1
ATOM 739 N N . ASP A 1 93 ? -7.392 3.124 9.020 1.00 95.12 93 ASP A N 1
ATOM 740 C CA . ASP A 1 93 ? -7.843 3.867 7.840 1.00 95.12 93 ASP A CA 1
ATOM 741 C C . ASP A 1 93 ? -6.666 4.360 6.986 1.00 95.12 93 ASP A C 1
ATOM 743 O O . ASP A 1 93 ? -6.706 4.279 5.759 1.00 95.12 93 ASP A O 1
ATOM 747 N N . MET A 1 94 ? -5.577 4.820 7.621 1.00 94.00 94 MET A N 1
ATOM 748 C CA . MET A 1 94 ? -4.375 5.239 6.892 1.00 94.00 94 MET A CA 1
ATOM 749 C C . MET A 1 94 ? -3.776 4.079 6.090 1.00 94.00 94 MET A C 1
ATOM 751 O O . MET A 1 94 ? -3.347 4.275 4.954 1.00 94.00 94 MET A O 1
ATOM 755 N N . ILE A 1 95 ? -3.764 2.875 6.667 1.00 95.00 95 ILE A N 1
ATOM 756 C CA . ILE A 1 95 ? -3.269 1.667 6.002 1.00 95.00 95 ILE A CA 1
ATOM 757 C C . ILE A 1 95 ? -4.168 1.314 4.818 1.00 95.00 95 ILE A C 1
ATOM 759 O O . ILE A 1 95 ? -3.661 1.047 3.730 1.00 95.00 95 ILE A O 1
ATOM 763 N N . GLU A 1 96 ? -5.487 1.331 5.008 1.00 95.56 96 GLU A N 1
ATOM 764 C CA . GLU A 1 96 ? -6.447 0.982 3.958 1.00 95.56 96 GLU A CA 1
ATOM 765 C C . GLU A 1 96 ? -6.333 1.913 2.751 1.00 95.56 96 GLU A C 1
ATOM 767 O O . GLU A 1 96 ? -6.245 1.434 1.620 1.00 95.56 96 GLU A O 1
ATOM 772 N N . VAL A 1 97 ? -6.235 3.227 2.975 1.00 96.12 97 VAL A N 1
ATOM 773 C CA . VAL A 1 97 ? -6.052 4.195 1.885 1.00 96.12 97 VAL A CA 1
ATOM 774 C C . VAL A 1 97 ? -4.775 3.892 1.101 1.00 96.12 97 VAL A C 1
ATOM 776 O O . VAL A 1 97 ? -4.831 3.763 -0.122 1.00 96.12 97 VAL A O 1
ATOM 779 N N . VAL A 1 98 ? -3.635 3.699 1.773 1.00 94.50 98 VAL A N 1
ATOM 780 C CA . VAL A 1 98 ? -2.380 3.358 1.079 1.00 94.50 98 VAL A CA 1
ATOM 781 C C . VAL A 1 98 ? -2.505 2.024 0.338 1.00 94.50 98 VAL A C 1
ATOM 783 O O . VAL A 1 98 ? -2.088 1.933 -0.812 1.00 94.50 98 VAL A O 1
ATOM 786 N N . GLN A 1 99 ? -3.129 1.010 0.938 1.00 95.94 99 GLN A N 1
ATOM 787 C CA . GLN A 1 99 ? -3.301 -0.315 0.337 1.00 95.94 99 GLN A CA 1
ATOM 788 C C . GLN A 1 99 ? -4.132 -0.277 -0.953 1.00 95.94 99 GLN A C 1
ATOM 790 O O . GLN A 1 99 ? -3.860 -1.052 -1.872 1.00 95.94 99 GLN A O 1
ATOM 795 N N . THR A 1 100 ? -5.126 0.614 -1.044 1.00 95.50 100 THR A N 1
ATOM 796 C CA . THR A 1 100 ? -5.908 0.790 -2.282 1.00 95.50 100 THR A CA 1
ATOM 797 C C . THR A 1 100 ? -5.069 1.358 -3.428 1.00 95.50 100 THR A C 1
ATOM 799 O O . THR A 1 100 ? -5.283 0.983 -4.579 1.00 95.50 100 THR A O 1
ATOM 802 N N . LEU A 1 101 ? -4.096 2.219 -3.115 1.00 93.38 101 LEU A N 1
ATOM 803 C CA . LEU A 1 101 ? -3.191 2.843 -4.086 1.00 93.38 101 LEU A CA 1
ATOM 804 C C . LEU A 1 101 ? -1.979 1.957 -4.407 1.00 93.38 101 LEU A C 1
ATOM 806 O O . LEU A 1 101 ? -1.461 1.993 -5.521 1.00 93.38 101 LEU A O 1
ATOM 810 N N . ALA A 1 102 ? -1.553 1.142 -3.445 1.00 92.50 102 ALA A N 1
ATOM 811 C CA . ALA A 1 102 ? -0.400 0.262 -3.530 1.00 92.50 102 ALA A CA 1
ATOM 812 C C . ALA A 1 102 ? -0.775 -1.183 -3.146 1.00 92.50 102 ALA A C 1
ATOM 814 O O . ALA A 1 102 ? -0.399 -1.673 -2.080 1.00 92.50 102 ALA A O 1
ATOM 815 N N . PRO A 1 103 ? -1.502 -1.916 -4.010 1.00 92.00 103 PRO A N 1
ATOM 816 C CA . PRO A 1 103 ? -2.002 -3.259 -3.695 1.00 92.00 103 PRO A CA 1
ATOM 817 C C . PRO A 1 103 ? -0.904 -4.329 -3.575 1.00 92.00 103 PRO A C 1
ATOM 819 O O . PRO A 1 103 ? -1.176 -5.423 -3.085 1.00 92.00 103 PRO A O 1
ATOM 822 N N . ASN A 1 104 ? 0.313 -4.027 -4.036 1.00 90.62 104 ASN A N 1
ATOM 823 C CA . ASN A 1 104 ? 1.460 -4.937 -3.993 1.00 90.62 104 ASN A CA 1
ATOM 824 C C . ASN A 1 104 ? 2.274 -4.826 -2.695 1.00 90.62 104 ASN A C 1
ATOM 826 O O . ASN A 1 104 ? 3.116 -5.686 -2.453 1.00 90.62 104 ASN A O 1
ATOM 830 N N . LEU A 1 105 ? 2.054 -3.778 -1.893 1.00 89.62 105 LEU A N 1
ATOM 831 C CA . LEU A 1 105 ? 2.687 -3.626 -0.586 1.00 89.62 105 LEU A CA 1
ATOM 832 C C . LEU A 1 105 ? 1.927 -4.439 0.461 1.00 89.62 105 LEU A C 1
ATOM 834 O O . LEU A 1 105 ? 0.692 -4.468 0.451 1.00 89.62 105 LEU A O 1
ATOM 838 N N . ASP A 1 106 ? 2.668 -5.070 1.369 1.00 92.50 106 ASP A N 1
ATOM 839 C CA . ASP A 1 106 ? 2.072 -5.730 2.523 1.00 92.50 106 ASP A CA 1
ATOM 840 C C . ASP A 1 106 ? 1.644 -4.715 3.597 1.00 92.50 106 ASP A C 1
ATOM 842 O O . ASP A 1 106 ? 2.207 -3.623 3.730 1.00 92.50 106 ASP A O 1
ATOM 846 N N . VAL A 1 107 ? 0.646 -5.088 4.397 1.00 92.44 107 VAL A N 1
ATOM 847 C CA . VAL A 1 107 ? 0.109 -4.252 5.476 1.00 92.44 107 VAL A CA 1
ATOM 848 C C . VAL A 1 107 ? 1.190 -3.871 6.490 1.00 92.44 107 VAL A C 1
ATOM 850 O O . VAL A 1 107 ? 1.187 -2.740 6.986 1.00 92.44 107 VAL A O 1
ATOM 853 N N . GLU A 1 108 ? 2.125 -4.772 6.794 1.00 91.12 108 GLU A N 1
ATOM 854 C CA . GLU A 1 108 ? 3.204 -4.492 7.745 1.00 91.12 108 GLU A CA 1
ATOM 855 C C . GLU A 1 108 ? 4.193 -3.461 7.193 1.00 91.12 108 GLU A C 1
ATOM 857 O O . GLU A 1 108 ? 4.571 -2.527 7.904 1.00 91.12 108 GLU A O 1
ATOM 862 N N . GLN A 1 109 ? 4.515 -3.551 5.902 1.00 93.12 109 GLN A N 1
ATOM 863 C CA . GLN A 1 109 ? 5.363 -2.582 5.202 1.00 93.12 109 GLN A CA 1
ATOM 864 C C . GLN A 1 109 ? 4.711 -1.195 5.155 1.00 93.12 109 GLN A C 1
ATOM 866 O O . GLN A 1 109 ? 5.356 -0.175 5.423 1.00 93.12 109 GLN A O 1
ATOM 871 N N . ILE A 1 110 ? 3.408 -1.149 4.861 1.00 93.06 110 ILE A N 1
ATOM 872 C CA . ILE A 1 110 ? 2.620 0.088 4.874 1.00 93.06 110 ILE A CA 1
ATOM 873 C C . ILE A 1 110 ? 2.625 0.689 6.279 1.00 93.06 110 ILE A C 1
ATOM 875 O O . ILE A 1 110 ? 2.896 1.880 6.433 1.00 93.06 110 ILE A O 1
ATOM 879 N N . ARG A 1 111 ? 2.384 -0.122 7.315 1.00 92.62 111 ARG A N 1
ATOM 880 C CA . ARG A 1 111 ? 2.399 0.334 8.710 1.00 92.62 111 ARG A CA 1
ATOM 881 C C . ARG A 1 111 ? 3.767 0.889 9.106 1.00 92.62 111 ARG A C 1
ATOM 883 O O . ARG A 1 111 ? 3.814 1.972 9.685 1.00 92.62 111 ARG A O 1
ATOM 890 N N . ALA A 1 112 ? 4.859 0.201 8.780 1.00 91.56 112 ALA A N 1
ATOM 891 C CA . ALA A 1 112 ? 6.214 0.659 9.085 1.00 91.56 112 ALA A CA 1
ATOM 892 C C . ALA A 1 112 ? 6.530 1.994 8.388 1.00 91.56 112 ALA A C 1
ATOM 894 O O . ALA A 1 112 ? 7.029 2.935 9.013 1.00 91.56 112 ALA A O 1
ATOM 895 N N . SER A 1 113 ? 6.167 2.119 7.108 1.00 91.12 113 SER A N 1
ATOM 896 C CA . SER A 1 113 ? 6.374 3.351 6.343 1.00 91.12 113 SER A CA 1
ATOM 897 C C . SER A 1 113 ? 5.503 4.507 6.849 1.00 91.12 113 SER A C 1
ATOM 899 O O . SER A 1 113 ? 5.988 5.630 7.006 1.00 91.12 113 SER A O 1
ATOM 901 N N . LEU A 1 114 ? 4.245 4.249 7.207 1.00 92.50 114 LEU A N 1
ATOM 902 C CA . LEU A 1 114 ? 3.366 5.241 7.833 1.00 92.50 114 LEU A CA 1
ATOM 903 C C . LEU A 1 114 ? 3.860 5.653 9.222 1.00 92.50 114 LEU A C 1
ATOM 905 O O . LEU A 1 114 ? 3.759 6.822 9.580 1.00 92.50 114 LEU A O 1
ATOM 909 N N . GLN A 1 115 ? 4.445 4.734 9.989 1.00 91.38 115 GLN A N 1
ATOM 910 C CA . GLN A 1 115 ? 5.025 5.045 11.295 1.00 91.38 115 GLN A CA 1
ATOM 911 C C . GLN A 1 115 ? 6.283 5.917 11.167 1.00 91.38 115 GLN A C 1
ATOM 913 O O . GLN A 1 115 ? 6.534 6.765 12.025 1.00 91.38 115 GLN A O 1
ATOM 918 N N . LYS A 1 116 ? 7.062 5.731 10.093 1.00 89.50 116 LYS A N 1
ATOM 919 C CA . LYS A 1 116 ? 8.250 6.539 9.783 1.00 89.50 116 LYS A CA 1
ATOM 920 C C . LYS A 1 116 ? 7.883 7.926 9.247 1.00 89.50 116 LYS A C 1
ATOM 922 O O . LYS A 1 116 ? 8.479 8.919 9.652 1.00 89.50 116 LYS A O 1
ATOM 927 N N . THR A 1 117 ? 6.926 7.999 8.325 1.00 90.88 117 THR A N 1
ATOM 928 C CA . THR A 1 117 ? 6.575 9.241 7.610 1.00 90.88 117 THR A CA 1
ATOM 929 C C . THR A 1 117 ? 5.492 10.065 8.302 1.00 90.88 117 THR A C 1
ATOM 931 O O . THR A 1 117 ? 5.453 11.286 8.139 1.00 90.88 117 THR A O 1
ATOM 934 N N . GLY A 1 118 ? 4.593 9.413 9.042 1.00 89.25 118 GLY A N 1
ATOM 935 C CA . GLY A 1 118 ? 3.437 10.024 9.693 1.00 89.25 118 GLY A CA 1
ATOM 936 C C . GLY A 1 118 ? 2.383 10.591 8.733 1.00 89.25 118 GLY A C 1
ATOM 937 O O . GLY A 1 118 ? 1.534 11.368 9.182 1.00 89.25 118 GLY A O 1
ATOM 938 N N . SER A 1 119 ? 2.451 10.269 7.432 1.00 90.44 119 SER A N 1
ATOM 939 C CA . SER A 1 119 ? 1.536 10.784 6.405 1.00 90.44 119 SER A CA 1
ATOM 940 C C . SER A 1 119 ? 1.350 9.809 5.243 1.00 90.44 119 SER A C 1
ATOM 942 O O . SER A 1 119 ? 2.321 9.352 4.644 1.00 90.44 119 SER A O 1
ATOM 944 N N . ILE A 1 120 ? 0.086 9.591 4.872 1.00 94.12 120 ILE A N 1
ATOM 945 C CA . ILE A 1 120 ? -0.331 8.798 3.708 1.00 94.12 120 ILE A CA 1
ATOM 946 C C . ILE A 1 120 ? 0.321 9.328 2.427 1.00 94.12 120 ILE A C 1
ATOM 948 O O . ILE A 1 120 ? 0.883 8.557 1.657 1.00 94.12 120 ILE A O 1
ATOM 952 N N . GLU A 1 121 ? 0.281 10.644 2.207 1.00 94.81 121 GLU A N 1
ATOM 953 C CA . GLU A 1 121 ? 0.753 11.268 0.964 1.00 94.81 121 GLU A CA 1
ATOM 954 C C . GLU A 1 121 ? 2.238 10.998 0.718 1.00 94.81 121 GLU A C 1
ATOM 956 O O . GLU A 1 121 ? 2.642 10.644 -0.390 1.00 94.81 121 GLU A O 1
ATOM 961 N N . LYS A 1 122 ? 3.053 11.111 1.774 1.00 94.25 122 LYS A N 1
ATOM 962 C CA . LYS A 1 122 ? 4.492 10.838 1.697 1.00 94.25 122 LYS A CA 1
ATOM 963 C C . LYS A 1 122 ? 4.752 9.367 1.401 1.00 94.25 122 LYS A C 1
ATOM 965 O O . LYS A 1 122 ? 5.534 9.063 0.508 1.00 94.25 122 LYS A O 1
ATOM 970 N N . THR A 1 123 ? 4.058 8.468 2.096 1.00 92.88 123 THR A N 1
ATOM 971 C CA . THR A 1 123 ? 4.152 7.023 1.858 1.00 92.88 123 THR A CA 1
ATOM 972 C C . THR A 1 123 ? 3.794 6.659 0.417 1.00 92.88 123 THR A C 1
ATOM 974 O O . THR A 1 123 ? 4.526 5.910 -0.223 1.00 92.88 123 THR A O 1
ATOM 977 N N . VAL A 1 124 ? 2.714 7.220 -0.129 1.00 94.50 124 VAL A N 1
ATOM 978 C CA . VAL A 1 124 ? 2.312 6.984 -1.525 1.00 94.50 124 VAL A CA 1
ATOM 979 C C . VAL A 1 124 ? 3.335 7.565 -2.497 1.00 94.50 124 VAL A C 1
ATOM 981 O O . VAL A 1 124 ? 3.668 6.922 -3.487 1.00 94.50 124 VAL A O 1
ATOM 984 N N . THR A 1 125 ? 3.875 8.748 -2.210 1.00 93.94 125 THR A N 1
ATOM 985 C CA . THR A 1 125 ? 4.908 9.368 -3.052 1.00 93.94 125 THR A CA 1
ATOM 986 C C . THR A 1 125 ? 6.151 8.484 -3.139 1.00 93.94 125 THR A C 1
ATOM 988 O O . THR A 1 125 ? 6.641 8.243 -4.238 1.00 93.94 125 THR A O 1
ATOM 991 N N . TYR A 1 126 ? 6.615 7.937 -2.013 1.00 92.44 126 TYR A N 1
ATOM 992 C CA . TYR A 1 126 ? 7.749 7.008 -1.984 1.00 92.44 126 TYR A CA 1
ATOM 993 C C . TYR A 1 126 ? 7.461 5.708 -2.732 1.00 92.44 126 TYR A C 1
ATOM 995 O O . TYR A 1 126 ? 8.306 5.232 -3.487 1.00 92.44 126 TYR A O 1
ATOM 1003 N N . TYR A 1 127 ? 6.243 5.180 -2.606 1.00 92.62 127 TYR A N 1
ATOM 1004 C CA . TYR A 1 127 ? 5.814 4.022 -3.387 1.00 92.62 127 TYR A CA 1
ATOM 1005 C C . TYR A 1 127 ? 5.861 4.288 -4.895 1.00 92.62 127 TYR A C 1
ATOM 1007 O O . TYR A 1 127 ? 6.416 3.489 -5.647 1.00 92.62 127 TYR A O 1
ATOM 1015 N N . LEU A 1 128 ? 5.323 5.423 -5.344 1.00 90.12 128 LEU A N 1
ATOM 1016 C CA . LEU A 1 128 ? 5.320 5.799 -6.759 1.00 90.12 128 LEU A CA 1
ATOM 1017 C C . LEU A 1 128 ? 6.723 6.123 -7.288 1.00 90.12 128 LEU A C 1
ATOM 1019 O O . LEU A 1 128 ? 6.996 5.893 -8.464 1.00 90.12 128 LEU A O 1
ATOM 1023 N N . ALA A 1 129 ? 7.609 6.626 -6.428 1.00 93.00 129 ALA A N 1
ATOM 1024 C CA . ALA A 1 129 ? 9.021 6.828 -6.739 1.00 93.00 129 ALA A CA 1
ATOM 1025 C C . ALA A 1 129 ? 9.811 5.508 -6.832 1.00 93.00 129 ALA A C 1
ATOM 1027 O O . ALA A 1 129 ? 10.940 5.514 -7.320 1.00 93.00 129 ALA A O 1
ATOM 1028 N N . GLY A 1 130 ? 9.225 4.386 -6.400 1.00 89.12 130 GLY A N 1
ATOM 1029 C CA . GLY A 1 130 ? 9.878 3.080 -6.383 1.00 89.12 130 GLY A CA 1
ATOM 1030 C C . GLY A 1 130 ? 10.885 2.912 -5.245 1.00 89.12 130 GLY A C 1
ATOM 1031 O O . GLY A 1 130 ? 11.812 2.118 -5.384 1.00 89.12 130 GLY A O 1
ATOM 1032 N N . GLU A 1 131 ? 10.738 3.658 -4.144 1.00 89.50 131 GLU A N 1
ATOM 1033 C CA . GLU A 1 131 ? 11.570 3.457 -2.955 1.00 89.50 131 GLU A CA 1
ATOM 1034 C C . GLU A 1 131 ? 11.310 2.089 -2.310 1.00 89.50 131 GLU A C 1
ATOM 1036 O O . GLU A 1 131 ? 10.217 1.525 -2.399 1.00 89.50 131 GLU A O 1
ATOM 1041 N N . GLU A 1 132 ? 12.326 1.565 -1.625 1.00 85.38 132 GLU A N 1
ATOM 1042 C CA . GLU A 1 132 ? 12.219 0.310 -0.888 1.00 85.38 132 GLU A CA 1
ATOM 1043 C C . GLU A 1 132 ? 11.434 0.494 0.414 1.00 85.38 132 GLU A C 1
ATOM 1045 O O . GLU A 1 132 ? 11.644 1.436 1.184 1.00 85.38 132 GLU A O 1
ATOM 1050 N N . PHE A 1 133 ? 10.526 -0.446 0.675 1.00 88.50 133 PHE A N 1
ATOM 1051 C CA . PHE A 1 133 ? 9.735 -0.480 1.896 1.00 88.50 133 PHE A CA 1
ATOM 1052 C C . PHE A 1 133 ? 10.284 -1.561 2.824 1.00 88.50 133 PHE A C 1
ATOM 1054 O O . PHE A 1 133 ? 10.336 -2.723 2.412 1.00 88.50 133 PHE A O 1
ATOM 1061 N N . PRO A 1 134 ? 10.650 -1.215 4.072 1.00 76.81 134 PRO A N 1
ATOM 1062 C CA . PRO A 1 134 ? 11.196 -2.187 5.007 1.00 76.81 134 PRO A CA 1
ATOM 1063 C C . PRO A 1 134 ? 10.151 -3.268 5.302 1.00 76.81 134 PRO A C 1
ATOM 1065 O O . PRO A 1 134 ? 9.026 -2.963 5.708 1.00 76.81 134 PRO A O 1
ATOM 1068 N N . SER A 1 135 ? 10.519 -4.526 5.065 1.00 70.38 135 SER A N 1
ATOM 1069 C CA . SER A 1 135 ? 9.792 -5.704 5.543 1.00 70.38 135 SER A CA 1
ATOM 1070 C C . SER A 1 135 ? 10.063 -5.915 7.031 1.00 70.38 135 SER A C 1
ATOM 1072 O O . SER A 1 135 ? 11.146 -5.598 7.509 1.00 70.38 135 SER A O 1
ATOM 1074 N N . ALA A 1 136 ? 9.097 -6.460 7.771 1.00 59.81 136 ALA A N 1
ATOM 1075 C CA . ALA A 1 136 ? 9.243 -6.699 9.209 1.00 59.81 136 ALA A CA 1
ATOM 1076 C C . ALA A 1 136 ? 10.208 -7.857 9.564 1.00 59.81 136 ALA A C 1
ATOM 1078 O O . ALA A 1 136 ? 10.440 -8.104 10.743 1.00 59.81 136 ALA A O 1
ATOM 1079 N N . ASP A 1 137 ? 10.765 -8.544 8.559 1.00 57.44 137 ASP A N 1
ATOM 1080 C CA . ASP A 1 137 ? 11.587 -9.756 8.691 1.00 57.44 137 ASP A CA 1
ATOM 1081 C C . ASP A 1 137 ? 13.115 -9.508 8.675 1.00 57.44 137 ASP A C 1
ATOM 1083 O O . ASP A 1 137 ? 13.874 -10.448 8.430 1.00 57.44 137 ASP A O 1
ATOM 1087 N N . GLU A 1 138 ? 13.586 -8.276 8.911 1.00 45.69 138 GLU A N 1
ATOM 1088 C CA . GLU A 1 138 ? 15.028 -7.943 8.971 1.00 45.69 138 GLU A CA 1
ATOM 1089 C C . GLU A 1 138 ? 15.540 -7.684 10.398 1.00 45.69 138 GLU A C 1
ATOM 1091 O O . GLU A 1 138 ? 14.883 -6.926 11.152 1.00 45.69 138 GLU A O 1
#

Foldseek 3Di:
DDPVVVVVVVVVVVVVVVVVVVVVVVVVVVVVVVVVVVVVVVVVPPPDDDDDDDDDDDDDDDDDDDDDDD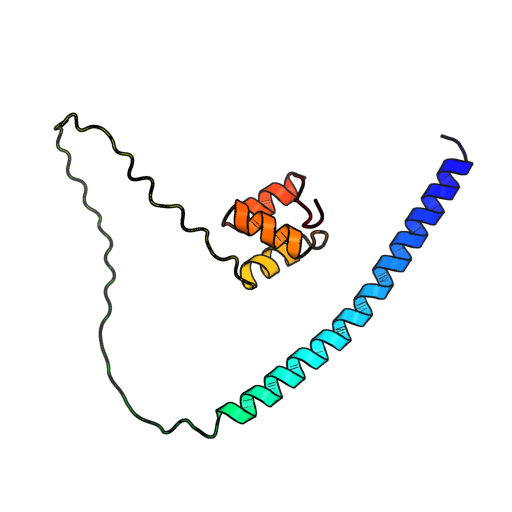DDDDDDPPPPPPVPPPQDQDDPVLLVVLCVLPVPDDSQLSRQLCSVPVDSVVSSVCVVVVHDGDDPPD